Protein AF-A0A973HLD7-F1 (afdb_monomer_lite)

Foldseek 3Di:
DDDFCRLVAAWWAFPQGKIKHWADDDDFKIFIFIAHNVRHFAFQVVAVRDGSGRFIWGTDRVVSWIWTDPHDPPAFKIWIWHWDWDDDVPDDTFIKTDIDMDHDPPDDCVVSCCVRRVPDGIITHDDDD

Sequence (129 aa):
MKFGIDLYIGEWISDDKYRLVITKVDGLSALVSLFGPDGNPIKRPYFENKATLDMPAVYKDYDGIFYVHLWTEGSGFELHLDNHWEELIGEKEKEALGVGISRYAEDEHLDQYSMLFGNLSSFKKQENA

Radius of gyration: 14.44 Å; chains: 1; bounding box: 39×32×42 Å

Structure (mmCIF, N/CA/C/O backbone):
data_AF-A0A973HLD7-F1
#
_entry.id   AF-A0A973HLD7-F1
#
loop_
_atom_site.group_PDB
_atom_site.id
_atom_site.type_symbol
_atom_site.label_atom_id
_atom_site.label_alt_id
_atom_site.label_comp_id
_atom_site.label_asym_id
_atom_site.label_entity_id
_atom_site.label_seq_id
_atom_site.pdbx_PDB_ins_code
_atom_site.Cartn_x
_atom_site.Cartn_y
_atom_site.Cartn_z
_atom_site.occupancy
_atom_site.B_iso_or_equiv
_atom_site.auth_seq_id
_atom_site.auth_comp_id
_atom_site.auth_asym_id
_atom_site.auth_atom_id
_atom_site.pdbx_PDB_model_num
ATOM 1 N N . MET A 1 1 ? -7.694 -9.906 20.629 1.00 62.81 1 MET A N 1
ATOM 2 C CA . MET A 1 1 ? -6.361 -9.279 20.524 1.00 62.81 1 MET A CA 1
ATOM 3 C C . MET A 1 1 ? -5.822 -9.631 19.149 1.00 62.81 1 MET A C 1
ATOM 5 O O . MET A 1 1 ? -5.857 -10.810 18.816 1.00 62.81 1 MET A O 1
ATOM 9 N N . LYS A 1 2 ? -5.473 -8.636 18.328 1.00 81.19 2 LYS A N 1
ATOM 10 C CA . LYS A 1 2 ? -4.892 -8.851 16.992 1.00 81.19 2 LYS A CA 1
ATOM 11 C C . LYS A 1 2 ? -3.383 -9.040 17.130 1.00 81.19 2 LYS A C 1
ATOM 13 O O . LYS A 1 2 ? -2.791 -8.489 18.054 1.00 81.19 2 LYS A O 1
ATOM 18 N N . PHE A 1 3 ? -2.789 -9.831 16.249 1.00 87.12 3 PHE A N 1
ATOM 19 C CA . PHE A 1 3 ? -1.351 -10.078 16.214 1.00 87.12 3 PHE A CA 1
ATOM 20 C C . PHE A 1 3 ? -0.914 -10.412 14.788 1.00 87.12 3 PHE A C 1
ATOM 22 O O . PHE A 1 3 ? -1.725 -10.837 13.963 1.00 87.12 3 PHE A O 1
ATOM 29 N N . GLY A 1 4 ? 0.371 -10.209 14.509 1.00 91.06 4 GLY A N 1
ATOM 30 C CA . GLY A 1 4 ? 0.950 -10.465 13.198 1.00 91.06 4 GLY A CA 1
ATOM 31 C C . GLY A 1 4 ? 0.235 -9.705 12.078 1.00 91.06 4 GLY A C 1
ATOM 32 O O . GLY A 1 4 ? -0.163 -8.552 12.249 1.00 91.06 4 GLY A O 1
ATOM 33 N N . ILE A 1 5 ? -0.005 -10.384 10.955 1.00 94.00 5 ILE A N 1
ATOM 34 C CA . ILE A 1 5 ? -0.702 -9.815 9.794 1.00 94.00 5 ILE A CA 1
ATOM 35 C C . ILE A 1 5 ? -2.088 -9.235 10.126 1.00 94.00 5 ILE A C 1
ATOM 37 O O . ILE A 1 5 ? -2.524 -8.284 9.481 1.00 94.00 5 ILE A O 1
ATOM 41 N N . ASP A 1 6 ? -2.777 -9.742 11.158 1.00 93.50 6 ASP A N 1
ATOM 42 C CA . ASP A 1 6 ? -4.127 -9.284 11.515 1.00 93.50 6 ASP A CA 1
ATOM 43 C C . ASP A 1 6 ? -4.147 -7.830 12.017 1.00 93.50 6 ASP A C 1
ATOM 45 O O . ASP A 1 6 ? -5.200 -7.184 11.988 1.00 93.50 6 ASP A O 1
ATOM 49 N N . LEU A 1 7 ? -2.994 -7.290 12.436 1.00 92.19 7 LEU A N 1
ATOM 50 C CA . LEU A 1 7 ? -2.828 -5.871 12.766 1.00 92.19 7 LEU A CA 1
ATOM 51 C C . LEU A 1 7 ? -3.038 -4.973 11.541 1.00 92.19 7 LEU A C 1
ATOM 53 O O . LEU A 1 7 ? -3.604 -3.891 11.672 1.00 92.19 7 LEU A O 1
ATOM 57 N N . TYR A 1 8 ? -2.685 -5.456 10.350 1.00 94.69 8 TYR A N 1
ATOM 58 C CA . TYR A 1 8 ? -2.697 -4.702 9.097 1.00 94.69 8 TYR A CA 1
ATOM 59 C C . TYR A 1 8 ? -4.041 -4.782 8.364 1.00 94.69 8 TYR A C 1
ATOM 61 O O . TYR A 1 8 ? -4.389 -3.891 7.598 1.00 94.69 8 TYR A O 1
ATOM 69 N N . ILE A 1 9 ? -4.840 -5.822 8.604 1.00 95.56 9 ILE A N 1
ATOM 70 C CA . ILE A 1 9 ? -6.083 -6.048 7.852 1.00 95.56 9 ILE A CA 1
ATOM 71 C C . ILE A 1 9 ? -7.115 -4.944 8.110 1.00 95.56 9 ILE A C 1
ATOM 73 O O . ILE A 1 9 ? -7.399 -4.589 9.263 1.00 95.56 9 ILE A O 1
ATOM 77 N N . GLY A 1 10 ? -7.712 -4.453 7.022 1.00 95.62 10 GLY A N 1
ATOM 78 C CA . GLY A 1 10 ? -8.761 -3.438 7.032 1.00 95.62 10 GLY A CA 1
ATOM 79 C C . GLY A 1 10 ? -8.526 -2.311 6.030 1.00 95.62 10 GLY A C 1
ATOM 80 O O . GLY A 1 10 ? -7.675 -2.403 5.142 1.00 95.62 10 GLY A O 1
ATOM 81 N N . GLU A 1 11 ? -9.309 -1.247 6.190 1.00 96.81 11 GLU A N 1
ATOM 82 C CA . GLU A 1 11 ? -9.153 -0.003 5.441 1.00 96.81 11 GLU A CA 1
ATOM 83 C C . GLU A 1 11 ? -8.397 1.031 6.273 1.00 96.81 11 GLU A C 1
ATOM 85 O O . GLU A 1 11 ? -8.634 1.198 7.473 1.00 96.81 11 GLU A O 1
ATOM 90 N N . TRP A 1 12 ? -7.499 1.747 5.610 1.00 96.69 12 TRP A N 1
ATOM 91 C CA . TRP A 1 12 ? -6.679 2.785 6.203 1.00 96.69 12 TRP A CA 1
ATOM 92 C C . TRP A 1 12 ? -6.705 4.024 5.325 1.00 96.69 12 TRP A C 1
ATOM 94 O O . TRP A 1 12 ? -6.761 3.930 4.099 1.00 96.69 12 TRP A O 1
ATOM 104 N N . ILE A 1 13 ? -6.657 5.192 5.949 1.00 96.00 13 ILE A N 1
ATOM 105 C CA . ILE A 1 13 ? -6.684 6.473 5.254 1.00 96.00 13 ILE A CA 1
ATOM 106 C C . ILE A 1 13 ? -5.563 7.365 5.770 1.00 96.00 13 ILE A C 1
ATOM 108 O O . ILE A 1 13 ? -5.358 7.470 6.979 1.00 96.00 13 ILE A O 1
ATOM 112 N N . SER A 1 14 ? -4.827 7.989 4.859 1.00 94.06 14 SER A N 1
ATOM 113 C CA . SER A 1 14 ? -3.830 8.992 5.217 1.00 94.06 14 SER A CA 1
ATOM 114 C C . SER A 1 14 ? -4.469 10.375 5.349 1.00 94.06 14 SER A C 1
ATOM 116 O O . SER A 1 14 ? -5.589 10.618 4.876 1.00 94.06 14 SER A O 1
ATOM 118 N N . ASP A 1 15 ? -3.758 11.313 5.971 1.00 91.06 15 ASP A N 1
ATOM 119 C CA . ASP A 1 15 ? -4.246 12.690 6.108 1.00 91.06 15 ASP A CA 1
ATOM 120 C C . ASP A 1 15 ? -4.434 13.362 4.731 1.00 91.06 15 ASP A C 1
ATOM 122 O O . ASP A 1 15 ? -5.410 14.093 4.522 1.00 91.06 15 ASP A O 1
ATOM 126 N N . ASP A 1 16 ? -3.603 12.982 3.753 1.00 92.75 16 ASP A N 1
ATOM 127 C CA . ASP A 1 16 ? -3.672 13.407 2.347 1.00 92.75 16 ASP A CA 1
ATOM 128 C C . ASP A 1 16 ? -4.743 12.669 1.523 1.00 92.75 16 ASP A C 1
ATOM 130 O O . ASP A 1 16 ? -4.799 12.807 0.302 1.00 92.75 16 ASP A O 1
ATOM 134 N N . LYS A 1 17 ? -5.620 11.895 2.177 1.00 94.69 17 LYS A N 1
ATOM 135 C CA . LYS A 1 17 ? -6.750 11.162 1.574 1.00 94.69 17 LYS A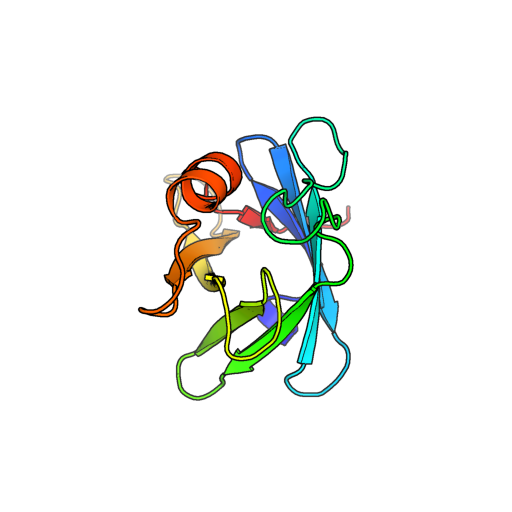 CA 1
ATOM 136 C C . LYS A 1 17 ? -6.368 10.004 0.658 1.00 94.69 17 LYS A C 1
ATOM 138 O O . LYS A 1 17 ? -7.239 9.482 -0.037 1.00 94.69 17 LYS A O 1
ATOM 143 N N . TYR A 1 18 ? -5.125 9.534 0.708 1.00 96.56 18 TYR A N 1
ATOM 144 C CA . TYR A 1 18 ? -4.817 8.228 0.137 1.00 96.56 18 TYR A CA 1
ATOM 145 C C . TYR A 1 18 ? -5.527 7.155 0.950 1.00 96.56 18 TYR A C 1
ATOM 147 O O . TYR A 1 18 ? -5.597 7.237 2.178 1.00 96.56 18 TYR A O 1
ATOM 155 N N . ARG A 1 19 ? -6.043 6.135 0.269 1.00 97.19 19 ARG A N 1
ATOM 156 C CA . ARG A 1 19 ? -6.728 5.018 0.918 1.00 97.19 19 ARG A CA 1
ATOM 157 C C . ARG A 1 19 ? -6.022 3.714 0.609 1.00 97.19 19 ARG A C 1
ATOM 159 O O . ARG A 1 19 ? -5.761 3.413 -0.551 1.00 97.19 19 ARG A O 1
ATOM 166 N N . LEU A 1 20 ? -5.772 2.932 1.646 1.00 97.38 20 LEU A N 1
ATOM 167 C CA . LEU A 1 20 ? -5.172 1.614 1.571 1.00 97.38 20 LEU A CA 1
ATOM 168 C C . LEU A 1 20 ? -6.194 0.571 2.030 1.00 97.38 20 LEU A C 1
ATOM 170 O O . LEU A 1 20 ? -6.814 0.729 3.078 1.00 97.38 20 LEU A O 1
ATOM 174 N N . VAL A 1 21 ? -6.365 -0.499 1.263 1.00 98.00 21 VAL A N 1
ATOM 175 C CA . VAL A 1 21 ? -7.233 -1.629 1.612 1.00 98.00 21 VAL A CA 1
ATOM 176 C C . VAL A 1 21 ? -6.379 -2.883 1.644 1.00 98.00 21 VAL A C 1
ATOM 178 O O . VAL A 1 21 ? -5.807 -3.252 0.619 1.00 98.00 21 VAL A O 1
ATOM 181 N N . ILE A 1 22 ? -6.292 -3.530 2.807 1.00 97.88 22 ILE A N 1
ATOM 182 C CA . ILE A 1 22 ? -5.500 -4.745 3.015 1.00 97.88 22 ILE A CA 1
ATOM 183 C C . ILE A 1 22 ? -6.438 -5.913 3.317 1.00 97.88 22 ILE A C 1
ATOM 185 O O . ILE A 1 22 ? -7.119 -5.924 4.346 1.00 97.88 22 ILE A O 1
ATOM 189 N N . THR A 1 23 ? -6.441 -6.914 2.436 1.00 97.81 23 THR A N 1
ATOM 190 C CA . THR A 1 23 ? -7.264 -8.126 2.557 1.00 97.81 23 THR A CA 1
ATOM 191 C C . THR A 1 23 ? -6.380 -9.345 2.761 1.00 97.81 23 THR A C 1
ATOM 193 O O . THR A 1 23 ? -5.505 -9.623 1.945 1.00 97.81 23 THR A O 1
ATOM 196 N N . LYS A 1 24 ? -6.616 -10.098 3.837 1.00 96.81 24 LYS A N 1
ATOM 197 C CA . LYS A 1 24 ? -5.871 -11.328 4.125 1.00 96.81 24 LYS A CA 1
ATOM 198 C C . LYS A 1 24 ? -6.210 -12.409 3.100 1.00 96.81 24 LYS A C 1
ATOM 200 O O . LYS A 1 24 ? -7.386 -12.645 2.834 1.00 96.81 24 LYS A O 1
ATOM 205 N N . VAL A 1 25 ? -5.188 -13.080 2.577 1.00 96.75 25 VAL A N 1
ATOM 206 C CA . VAL A 1 25 ? -5.339 -14.267 1.722 1.00 96.75 25 VAL A CA 1
ATOM 207 C C . VAL A 1 25 ? -5.133 -15.526 2.554 1.00 96.75 25 VAL A C 1
ATOM 209 O O . VAL A 1 25 ? -5.999 -16.397 2.579 1.00 96.75 25 VAL A O 1
ATOM 212 N N . ASP A 1 26 ? -4.014 -15.602 3.274 1.00 93.00 26 ASP A N 1
ATOM 213 C CA . ASP A 1 26 ? -3.667 -16.734 4.132 1.00 93.00 26 ASP A CA 1
ATOM 214 C C . ASP A 1 26 ? -2.853 -16.285 5.358 1.00 93.00 26 ASP A C 1
ATOM 216 O O . ASP A 1 26 ? -2.914 -15.124 5.761 1.00 93.00 26 ASP A O 1
ATOM 220 N N . GLY A 1 27 ? -2.158 -17.220 6.015 1.00 89.56 27 GLY A N 1
ATOM 221 C CA . GLY A 1 27 ? -1.441 -16.980 7.267 1.00 89.56 27 GLY A CA 1
ATOM 222 C C . GLY A 1 27 ? -0.506 -15.770 7.235 1.00 89.56 27 GLY A C 1
ATOM 223 O O . GLY A 1 27 ? -0.527 -15.000 8.190 1.00 89.56 27 GLY A O 1
ATOM 224 N N . LEU A 1 28 ? 0.251 -15.589 6.148 1.00 94.19 28 LEU A N 1
ATOM 225 C CA . LEU A 1 28 ? 1.238 -14.510 6.002 1.00 94.19 28 LEU A CA 1
ATOM 226 C C . LEU A 1 28 ? 1.023 -13.659 4.748 1.00 94.19 28 LEU A C 1
ATOM 228 O O . LEU A 1 28 ? 1.682 -12.633 4.600 1.00 94.19 28 LEU A O 1
ATOM 232 N N . SER A 1 29 ? 0.108 -14.050 3.865 1.00 96.25 29 SER A N 1
ATOM 233 C CA . SER A 1 29 ? -0.112 -13.372 2.590 1.00 96.25 29 SER A CA 1
ATOM 234 C C . SER A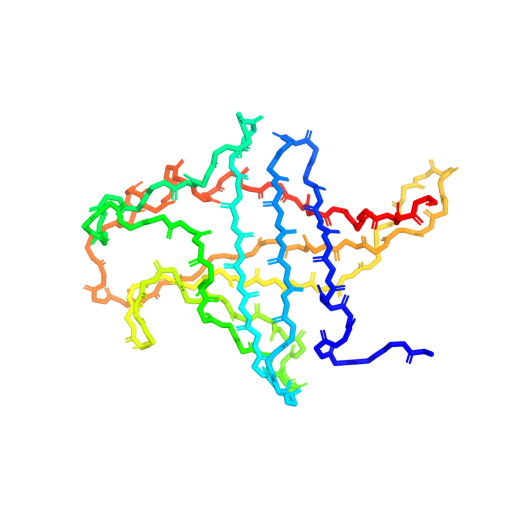 1 29 ? -1.377 -12.522 2.609 1.00 96.25 29 SER A C 1
ATOM 236 O O . SER A 1 29 ? -2.397 -12.870 3.216 1.00 96.25 29 SER A O 1
ATOM 238 N N . ALA A 1 30 ? -1.337 -11.418 1.876 1.00 97.31 30 ALA A N 1
ATOM 239 C CA . ALA A 1 30 ? -2.454 -10.508 1.691 1.00 97.31 30 ALA A CA 1
ATOM 240 C C . ALA A 1 30 ? -2.430 -9.868 0.298 1.00 97.31 30 ALA A C 1
ATOM 242 O O . ALA A 1 30 ? -1.451 -9.954 -0.442 1.00 97.31 30 ALA A O 1
ATOM 243 N N . LEU A 1 31 ? -3.536 -9.217 -0.041 1.00 97.81 31 LEU A N 1
ATOM 244 C CA . LEU A 1 31 ? -3.676 -8.359 -1.208 1.00 97.81 31 LEU A CA 1
ATOM 245 C C . LEU A 1 31 ? -3.888 -6.923 -0.751 1.00 97.81 31 LEU A C 1
ATOM 247 O O . LEU A 1 31 ? -4.652 -6.663 0.184 1.00 97.81 31 LEU A O 1
ATOM 251 N N . VAL A 1 32 ? -3.220 -5.998 -1.434 1.00 97.81 32 VAL A N 1
ATOM 252 C CA . VAL A 1 32 ? -3.258 -4.574 -1.118 1.00 97.81 32 VAL A CA 1
ATOM 253 C C . VAL A 1 32 ? -3.721 -3.768 -2.313 1.00 97.81 32 VAL A C 1
ATOM 255 O O . VAL A 1 32 ? -3.132 -3.821 -3.391 1.00 97.81 32 VAL A O 1
ATOM 258 N N . SER A 1 33 ? -4.739 -2.951 -2.086 1.00 98.19 33 SER A N 1
ATOM 259 C CA . SER A 1 33 ? -5.164 -1.927 -3.031 1.00 98.19 33 SER A CA 1
ATOM 260 C C . SER A 1 33 ? -4.870 -0.540 -2.464 1.00 98.19 33 SER A C 1
ATOM 262 O O . SER A 1 33 ? -5.203 -0.255 -1.316 1.00 98.19 33 SER A O 1
ATOM 264 N N . LEU A 1 34 ? -4.256 0.326 -3.270 1.00 97.38 34 LEU A N 1
ATOM 265 C CA . LEU A 1 34 ? -3.950 1.717 -2.934 1.00 97.38 34 LEU A CA 1
ATOM 266 C C . LEU A 1 34 ? -4.700 2.648 -3.888 1.00 97.38 34 LEU A C 1
ATOM 268 O O . LEU A 1 34 ? -4.644 2.484 -5.108 1.00 97.38 34 LEU A O 1
ATOM 272 N N . PHE A 1 35 ? -5.373 3.642 -3.327 1.00 97.38 35 PHE A N 1
ATOM 273 C CA . PHE A 1 35 ? -6.141 4.647 -4.047 1.00 97.38 35 PHE A CA 1
ATOM 274 C C . PHE A 1 35 ? -5.573 6.030 -3.751 1.00 97.38 35 PHE A C 1
ATOM 276 O O . PHE A 1 35 ? -5.194 6.323 -2.613 1.00 97.38 35 PHE A O 1
ATOM 283 N N . GLY A 1 36 ? -5.522 6.867 -4.783 1.00 96.25 36 GLY A N 1
ATOM 284 C CA . GLY A 1 36 ? -5.161 8.268 -4.657 1.00 96.25 36 GLY A CA 1
ATOM 285 C C . GLY A 1 36 ? -6.263 9.099 -3.987 1.00 96.25 36 GLY A C 1
ATOM 286 O O . GLY A 1 36 ? -7.364 8.598 -3.738 1.00 96.25 36 GLY A O 1
ATOM 287 N N . PRO A 1 37 ? -5.997 10.393 -3.737 1.00 94.94 37 PRO A N 1
ATOM 288 C CA . PRO A 1 37 ? -6.947 11.313 -3.103 1.00 94.94 37 PRO A CA 1
ATOM 289 C C . PRO A 1 37 ? -8.241 11.522 -3.901 1.00 94.94 37 PRO A C 1
ATOM 291 O O . PRO A 1 37 ? -9.265 11.912 -3.347 1.00 94.94 37 PRO A O 1
ATOM 294 N N . ASP A 1 38 ? -8.199 11.267 -5.209 1.00 95.56 38 ASP A N 1
ATOM 295 C CA . ASP A 1 38 ? -9.346 11.316 -6.117 1.00 95.56 38 ASP A CA 1
ATOM 296 C C . ASP A 1 38 ? -10.222 10.048 -6.057 1.00 95.56 38 ASP A C 1
ATOM 298 O O . ASP A 1 38 ? -11.235 9.957 -6.750 1.00 95.56 38 ASP A O 1
ATOM 302 N N . GLY A 1 39 ? -9.837 9.068 -5.234 1.00 95.62 39 GLY A N 1
ATOM 303 C CA . GLY A 1 39 ? -10.513 7.786 -5.082 1.00 95.62 39 GLY A CA 1
ATOM 304 C C . GLY A 1 39 ? -10.175 6.762 -6.166 1.00 95.62 39 GLY A C 1
ATOM 305 O O . GLY A 1 39 ? -10.656 5.630 -6.086 1.00 95.62 39 GLY A O 1
ATOM 306 N N . ASN A 1 40 ? -9.342 7.105 -7.154 1.00 97.69 40 ASN A N 1
ATOM 307 C CA . ASN A 1 40 ? -8.947 6.180 -8.209 1.00 97.69 40 ASN A CA 1
ATOM 308 C C . ASN A 1 40 ? -7.684 5.399 -7.820 1.00 97.69 40 ASN A C 1
ATOM 310 O O . ASN A 1 40 ? -6.803 5.925 -7.138 1.00 97.69 40 ASN A O 1
ATOM 314 N N . PRO A 1 41 ? -7.534 4.144 -8.279 1.00 97.44 41 PRO A N 1
ATOM 315 C CA . PRO A 1 41 ? -6.276 3.427 -8.137 1.00 97.44 41 PRO A CA 1
ATOM 316 C C . PRO A 1 41 ? -5.143 4.152 -8.862 1.00 97.44 41 PRO A C 1
ATOM 318 O O . PRO A 1 41 ? -5.277 4.517 -10.036 1.00 97.44 41 PRO A O 1
ATOM 321 N N . ILE A 1 42 ? -4.004 4.285 -8.190 1.00 95.19 42 ILE A N 1
ATOM 322 C CA . ILE A 1 42 ? -2.803 4.879 -8.773 1.00 95.19 42 ILE A CA 1
ATOM 323 C C . ILE A 1 42 ? -2.318 3.975 -9.912 1.00 95.19 42 ILE A C 1
ATOM 325 O O . ILE A 1 42 ? -2.299 2.746 -9.811 1.00 95.19 42 ILE A O 1
ATOM 329 N N . LYS A 1 43 ? -1.946 4.577 -11.040 1.00 95.62 43 LYS A N 1
ATOM 330 C CA . LYS A 1 43 ? -1.356 3.859 -12.175 1.00 95.62 43 LYS A CA 1
ATOM 331 C C . LYS A 1 43 ? 0.157 3.845 -12.023 1.00 95.62 43 LYS A C 1
ATOM 333 O O . LYS A 1 43 ? 0.735 4.850 -11.630 1.00 95.62 43 LYS A O 1
ATOM 338 N N . ARG A 1 44 ? 0.782 2.713 -12.348 1.00 93.88 44 ARG A N 1
ATOM 339 C CA . ARG A 1 44 ? 2.233 2.495 -12.269 1.00 93.88 44 ARG A CA 1
ATOM 340 C C . ARG A 1 44 ? 2.847 2.510 -13.676 1.00 93.88 44 ARG A C 1
ATOM 342 O O . ARG A 1 44 ? 2.805 1.471 -14.336 1.00 93.88 44 ARG A O 1
ATOM 349 N N . PRO A 1 45 ? 3.376 3.640 -14.189 1.00 92.75 45 PRO A N 1
ATOM 350 C CA . PRO A 1 45 ? 3.858 3.729 -15.571 1.00 92.75 45 PRO A CA 1
ATOM 351 C C . PRO A 1 45 ? 4.990 2.749 -15.885 1.00 92.75 45 PRO A C 1
ATOM 353 O O . PRO A 1 45 ? 4.980 2.136 -16.949 1.00 92.75 45 PRO A O 1
ATOM 356 N N . TYR A 1 46 ? 5.891 2.531 -14.924 1.00 89.69 46 TYR A N 1
ATOM 357 C CA . TYR A 1 46 ? 6.972 1.542 -14.994 1.00 89.69 46 TYR A CA 1
ATOM 358 C C . TYR A 1 46 ? 6.473 0.092 -15.095 1.00 89.69 46 TYR A C 1
ATOM 360 O O . TYR A 1 46 ? 7.232 -0.791 -15.476 1.00 89.69 46 TYR A O 1
ATOM 368 N N . PHE A 1 47 ? 5.202 -0.174 -14.776 1.00 92.00 47 PHE A N 1
ATOM 369 C CA . PHE A 1 47 ? 4.601 -1.502 -14.858 1.00 92.00 47 PHE A CA 1
ATOM 370 C C . PHE A 1 47 ? 3.384 -1.497 -15.784 1.00 92.00 47 PHE A C 1
ATOM 372 O O . PHE A 1 47 ? 2.279 -1.873 -15.392 1.00 92.00 47 PHE A O 1
ATOM 379 N N . GLU A 1 48 ? 3.581 -1.017 -17.014 1.00 93.06 48 GLU A N 1
ATOM 380 C CA . GLU A 1 48 ? 2.563 -1.017 -18.076 1.00 93.06 48 GLU A CA 1
ATOM 381 C C . GLU A 1 48 ? 1.263 -0.299 -17.666 1.00 93.06 48 GLU A C 1
ATOM 383 O O . GLU A 1 48 ? 0.162 -0.671 -18.069 1.00 93.06 48 GLU A O 1
ATOM 388 N N . ASN A 1 49 ? 1.375 0.735 -16.823 1.00 94.50 49 ASN A N 1
ATOM 389 C CA . ASN A 1 49 ? 0.237 1.443 -16.231 1.00 94.50 49 ASN A CA 1
ATOM 390 C C . ASN A 1 49 ? -0.743 0.525 -15.478 1.00 94.50 49 ASN A C 1
ATOM 392 O O . ASN A 1 49 ? -1.935 0.836 -15.364 1.00 94.50 49 ASN A O 1
ATOM 396 N N . LYS A 1 50 ? -0.275 -0.595 -14.915 1.00 95.75 50 LYS A N 1
ATOM 397 C CA . LYS A 1 50 ? -1.103 -1.418 -14.028 1.00 95.75 50 LYS A CA 1
ATOM 398 C C . LYS A 1 50 ? -1.537 -0.605 -12.814 1.00 95.75 50 LYS A C 1
ATOM 400 O O . LYS A 1 50 ? -0.754 0.132 -12.213 1.00 95.75 50 LYS A O 1
ATOM 405 N N . ALA A 1 51 ? -2.808 -0.752 -12.455 1.00 97.25 51 ALA A N 1
ATOM 406 C CA . ALA A 1 51 ? -3.362 -0.133 -11.260 1.00 97.25 51 ALA A CA 1
ATOM 407 C C . ALA A 1 51 ? -2.746 -0.743 -9.996 1.00 97.25 51 ALA A C 1
ATOM 409 O O . ALA A 1 51 ? -2.384 -1.920 -9.990 1.00 97.25 51 ALA A O 1
ATOM 410 N N . THR A 1 52 ? -2.671 0.035 -8.924 1.00 96.81 52 THR A N 1
ATOM 411 C CA . THR A 1 52 ? -2.359 -0.423 -7.566 1.00 96.81 52 THR A CA 1
ATOM 412 C C . THR A 1 52 ? -3.560 -1.135 -6.936 1.00 96.81 52 THR A C 1
ATOM 414 O O . THR A 1 52 ? -4.055 -0.733 -5.889 1.00 96.81 52 THR A O 1
ATOM 417 N N . LEU A 1 53 ? -4.064 -2.163 -7.616 1.00 97.75 53 LEU A N 1
ATOM 418 C CA . LEU A 1 53 ? -5.133 -3.041 -7.149 1.00 97.75 53 LEU A CA 1
ATOM 419 C C . LEU A 1 53 ? -4.566 -4.433 -6.902 1.00 97.75 53 LEU A C 1
ATOM 421 O O . LEU A 1 53 ? -3.747 -4.896 -7.699 1.00 97.75 53 LEU A O 1
ATOM 425 N N . ASP A 1 54 ? -5.026 -5.064 -5.825 1.00 96.62 54 ASP A N 1
ATOM 426 C CA . ASP A 1 54 ? -4.723 -6.448 -5.448 1.00 96.62 54 ASP A CA 1
ATOM 427 C C . ASP A 1 54 ? -3.236 -6.801 -5.594 1.00 96.62 54 ASP A C 1
ATOM 429 O O . ASP A 1 54 ? -2.848 -7.828 -6.152 1.00 96.62 54 ASP A O 1
ATOM 433 N N . MET A 1 55 ? -2.381 -5.898 -5.121 1.00 96.31 55 MET A N 1
ATOM 434 C CA . MET A 1 55 ? -0.940 -6.084 -5.128 1.00 96.31 55 MET A CA 1
ATOM 435 C C . MET A 1 55 ? -0.572 -7.143 -4.086 1.00 96.31 55 MET A C 1
ATOM 437 O O . MET A 1 55 ? -1.006 -7.015 -2.936 1.00 96.31 55 MET A O 1
ATOM 441 N N . PRO A 1 56 ? 0.212 -8.171 -4.451 1.00 95.94 56 PRO A N 1
ATOM 442 C CA . PRO A 1 56 ? 0.650 -9.182 -3.503 1.00 95.94 56 PRO A CA 1
ATOM 443 C C . PRO A 1 56 ? 1.448 -8.558 -2.360 1.00 95.94 56 PRO A C 1
ATOM 445 O O . PRO A 1 56 ? 2.290 -7.682 -2.581 1.00 95.94 56 PRO A O 1
ATOM 448 N N . ALA A 1 57 ? 1.181 -9.022 -1.147 1.00 95.81 57 ALA A N 1
ATOM 449 C CA . ALA A 1 57 ? 1.863 -8.577 0.051 1.00 95.81 57 ALA A CA 1
ATOM 450 C C . ALA A 1 57 ? 2.128 -9.739 1.007 1.00 95.81 57 ALA A C 1
ATOM 452 O O . ALA A 1 57 ? 1.339 -10.683 1.086 1.00 95.81 57 ALA A O 1
ATOM 453 N N . VAL A 1 58 ? 3.227 -9.641 1.751 1.00 95.44 58 VAL A N 1
ATOM 454 C CA . VAL A 1 58 ? 3.672 -10.642 2.720 1.00 95.44 58 VAL A CA 1
ATOM 455 C C . VAL A 1 58 ? 4.027 -9.973 4.039 1.00 95.44 58 VAL A C 1
ATOM 457 O O . VAL A 1 58 ? 4.800 -9.016 4.093 1.00 95.44 58 VAL A O 1
ATOM 460 N N . TYR A 1 59 ? 3.496 -10.527 5.122 1.00 95.44 59 TYR A N 1
ATOM 461 C CA . TYR A 1 59 ? 3.933 -10.226 6.474 1.00 95.44 59 TYR A CA 1
ATOM 462 C C . TYR A 1 59 ? 5.148 -11.080 6.841 1.00 95.44 59 TYR A C 1
ATOM 464 O O . TYR A 1 59 ? 5.113 -12.305 6.710 1.00 95.44 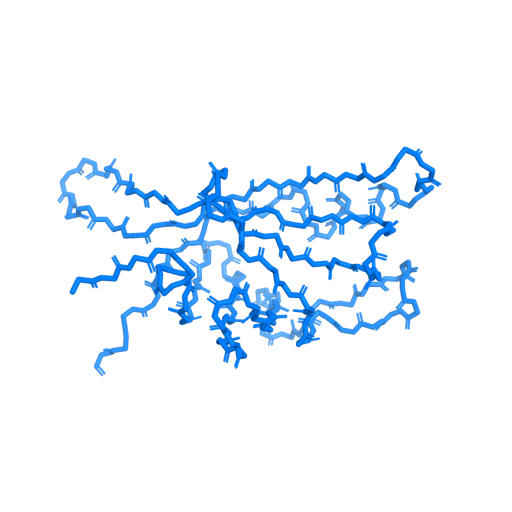59 TYR A O 1
ATOM 472 N N . LYS A 1 60 ? 6.221 -10.448 7.321 1.00 91.69 60 LYS A N 1
ATOM 473 C CA . LYS A 1 60 ? 7.393 -11.156 7.846 1.00 91.69 60 LYS A CA 1
ATOM 474 C C . LYS A 1 60 ? 7.408 -11.068 9.367 1.00 91.69 60 LYS A C 1
ATOM 476 O O . LYS A 1 60 ? 7.869 -10.076 9.924 1.00 91.69 60 LYS A O 1
ATOM 481 N N . ASP A 1 61 ? 6.957 -12.139 10.023 1.00 84.00 61 ASP A N 1
ATOM 482 C CA . ASP A 1 61 ? 6.858 -12.246 11.490 1.00 84.00 61 ASP A CA 1
ATOM 483 C C . ASP A 1 61 ? 8.150 -11.854 12.223 1.00 84.00 61 ASP A C 1
ATOM 485 O O . ASP A 1 61 ? 8.094 -11.229 13.277 1.00 84.00 61 ASP A O 1
ATOM 489 N N . TYR A 1 62 ? 9.312 -12.228 11.675 1.00 84.19 62 TYR A N 1
ATOM 490 C CA . TYR A 1 62 ? 10.610 -11.988 12.313 1.00 84.19 62 TYR A CA 1
ATOM 491 C C . TYR A 1 62 ? 10.945 -10.494 12.431 1.00 84.19 62 TYR A C 1
ATOM 493 O O . TYR A 1 62 ? 11.456 -10.064 13.462 1.00 84.19 62 TYR A O 1
ATOM 501 N N . ASP A 1 63 ? 10.621 -9.716 11.396 1.00 80.19 63 ASP A N 1
ATOM 502 C CA . ASP A 1 63 ? 10.909 -8.280 11.338 1.00 80.19 63 ASP A CA 1
ATOM 503 C C . ASP A 1 63 ? 9.717 -7.434 11.808 1.00 80.19 63 ASP A C 1
ATOM 505 O O . ASP A 1 63 ? 9.863 -6.246 12.074 1.00 80.19 63 ASP A O 1
ATOM 509 N N . GLY A 1 64 ? 8.523 -8.029 11.885 1.00 83.31 64 GLY A N 1
ATOM 510 C CA . GLY A 1 64 ? 7.281 -7.321 12.180 1.00 83.31 64 GLY A CA 1
ATOM 511 C C . GLY A 1 64 ? 6.784 -6.431 11.036 1.00 83.31 64 GLY A C 1
ATOM 512 O O . GLY A 1 64 ? 5.814 -5.702 11.231 1.00 83.31 64 GLY A O 1
ATOM 513 N N . ILE A 1 65 ? 7.401 -6.516 9.852 1.00 87.06 65 ILE A N 1
ATOM 514 C CA . ILE A 1 65 ? 7.147 -5.635 8.705 1.00 87.06 65 ILE A CA 1
ATOM 515 C C . ILE A 1 65 ? 6.230 -6.317 7.688 1.00 87.06 65 ILE A C 1
ATOM 517 O O . ILE A 1 65 ? 6.351 -7.510 7.391 1.00 87.06 65 ILE A O 1
ATOM 521 N N . PHE A 1 66 ? 5.322 -5.528 7.121 1.00 94.25 66 PHE A N 1
ATOM 522 C CA . PHE A 1 66 ? 4.421 -5.941 6.058 1.00 94.25 66 PHE A CA 1
ATOM 523 C C . PHE A 1 66 ? 4.865 -5.348 4.713 1.00 94.25 66 PHE A C 1
ATOM 525 O O . PHE A 1 66 ? 4.868 -4.133 4.528 1.00 94.25 66 PHE A O 1
ATOM 532 N N . TYR A 1 67 ? 5.256 -6.207 3.774 1.00 94.81 67 TYR A N 1
ATOM 533 C CA . TYR A 1 67 ? 5.826 -5.826 2.480 1.00 94.81 67 TYR A CA 1
ATOM 534 C C . TYR A 1 67 ? 4.777 -5.934 1.384 1.00 94.81 67 TYR A C 1
ATOM 536 O O . TYR A 1 67 ? 4.113 -6.959 1.275 1.00 94.81 67 TYR A O 1
ATOM 544 N N . VAL A 1 68 ? 4.662 -4.911 0.544 1.00 95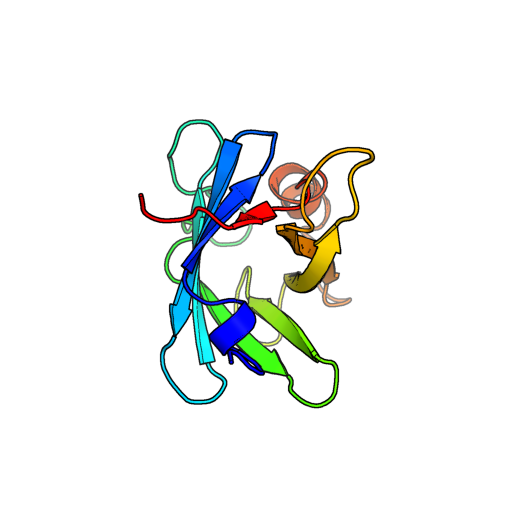.12 68 VAL A N 1
ATOM 545 C CA . VAL A 1 68 ? 3.752 -4.870 -0.602 1.00 95.12 68 VAL A CA 1
ATOM 546 C C . VAL A 1 68 ? 4.567 -4.743 -1.881 1.00 95.12 68 VAL A C 1
ATOM 548 O O . VAL A 1 68 ? 5.334 -3.792 -2.046 1.00 95.12 68 VAL A O 1
ATOM 551 N N . HIS A 1 69 ? 4.375 -5.674 -2.811 1.00 93.62 69 HIS A N 1
ATOM 552 C CA . HIS A 1 69 ? 5.091 -5.677 -4.080 1.00 93.62 69 HIS A CA 1
ATOM 553 C C . HIS A 1 69 ? 4.473 -4.663 -5.050 1.00 93.62 69 HIS A C 1
ATOM 555 O O . HIS A 1 69 ? 3.362 -4.843 -5.557 1.00 93.62 69 HIS A O 1
ATOM 561 N N . LEU A 1 70 ? 5.212 -3.589 -5.347 1.00 91.31 70 LEU A N 1
ATOM 562 C CA . LEU A 1 70 ? 4.771 -2.548 -6.280 1.00 91.31 70 LEU A CA 1
ATOM 563 C C . LEU A 1 70 ? 5.051 -2.902 -7.744 1.00 91.31 70 LEU A C 1
ATOM 565 O O . LEU A 1 70 ? 4.595 -2.185 -8.632 1.00 91.31 70 LEU A O 1
ATOM 569 N N . TRP A 1 71 ? 5.716 -4.022 -8.019 1.00 89.62 71 TRP A N 1
ATOM 570 C CA . TRP A 1 71 ? 5.896 -4.555 -9.366 1.00 89.62 71 TRP A CA 1
ATOM 571 C C . TRP A 1 71 ? 5.646 -6.069 -9.396 1.00 89.62 71 TRP A C 1
ATOM 573 O O . TRP A 1 71 ? 4.495 -6.494 -9.289 1.00 89.62 71 TRP A O 1
ATOM 583 N N . THR A 1 72 ? 6.693 -6.875 -9.565 1.00 84.50 72 THR A N 1
ATOM 584 C CA . THR A 1 72 ? 6.668 -8.331 -9.406 1.00 84.50 72 THR A CA 1
ATOM 585 C C . THR A 1 72 ? 7.544 -8.720 -8.224 1.00 84.50 72 THR A C 1
ATOM 587 O O . THR A 1 72 ? 8.442 -7.976 -7.845 1.00 84.50 72 THR A O 1
ATOM 590 N N . GLU A 1 73 ? 7.277 -9.872 -7.619 1.00 79.75 73 GLU A N 1
ATOM 591 C CA . GLU A 1 73 ? 8.108 -10.383 -6.529 1.00 79.75 73 GLU A CA 1
ATOM 592 C C . GLU A 1 73 ? 9.581 -10.479 -6.964 1.00 79.75 73 GLU A C 1
ATOM 594 O O . GLU A 1 73 ? 9.881 -10.948 -8.065 1.00 79.75 73 GLU A O 1
ATOM 599 N N . GLY A 1 74 ? 10.498 -10.011 -6.113 1.00 77.56 74 GLY A N 1
ATOM 600 C CA . GLY A 1 74 ? 11.933 -10.031 -6.404 1.00 77.56 74 GLY A CA 1
ATOM 601 C C . GLY A 1 74 ? 12.410 -8.970 -7.399 1.00 77.56 74 GLY A C 1
ATOM 602 O O . GLY A 1 74 ? 13.560 -9.033 -7.831 1.00 77.56 74 GLY A O 1
ATOM 603 N N . SER A 1 75 ? 11.564 -8.013 -7.786 1.00 76.94 75 SER A N 1
ATOM 604 C CA . SER A 1 75 ? 11.963 -6.899 -8.641 1.00 76.94 75 SER A CA 1
ATOM 605 C C . SER A 1 75 ? 11.258 -5.598 -8.268 1.00 76.94 75 SER A C 1
ATOM 607 O O . SER A 1 75 ? 10.234 -5.566 -7.586 1.00 76.94 75 SER A O 1
ATOM 609 N N . GLY A 1 76 ? 11.815 -4.489 -8.744 1.00 82.31 76 GLY A N 1
ATOM 610 C CA . GLY A 1 76 ? 11.191 -3.189 -8.582 1.00 82.31 76 GLY A CA 1
ATOM 611 C C . GLY A 1 76 ? 11.318 -2.600 -7.188 1.00 82.31 76 GLY A C 1
ATOM 612 O O . GLY A 1 76 ? 12.409 -2.505 -6.623 1.00 82.31 76 GLY A O 1
ATOM 613 N N . P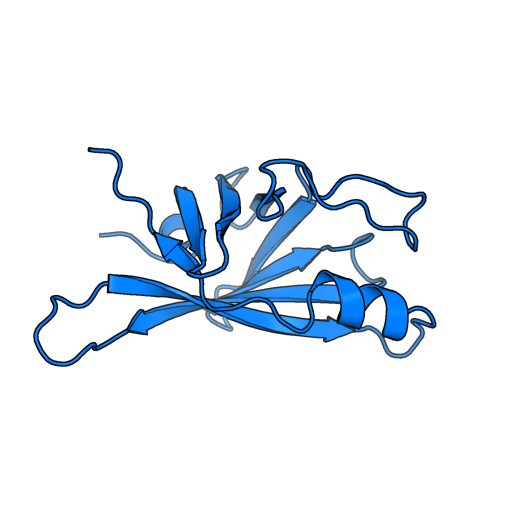HE A 1 77 ? 10.183 -2.147 -6.667 1.00 85.00 77 PHE A N 1
ATOM 614 C CA . PHE A 1 77 ? 10.089 -1.499 -5.370 1.00 85.00 77 PHE A CA 1
ATOM 615 C C . PHE A 1 77 ? 9.130 -2.243 -4.461 1.00 85.00 77 PHE A C 1
ATOM 617 O O . PHE A 1 77 ? 8.139 -2.840 -4.899 1.00 85.00 77 PHE A O 1
ATOM 624 N N . GLU A 1 78 ? 9.402 -2.111 -3.173 1.00 91.31 78 GLU A N 1
ATOM 625 C CA . GLU A 1 78 ? 8.558 -2.626 -2.113 1.00 91.31 78 GLU A CA 1
ATOM 626 C C . GLU A 1 78 ? 8.082 -1.461 -1.252 1.00 91.31 78 GLU A C 1
ATOM 628 O O . GLU A 1 78 ? 8.865 -0.603 -0.838 1.00 91.31 78 GLU A O 1
ATOM 633 N N . LEU A 1 79 ? 6.779 -1.435 -0.988 1.00 93.25 79 LEU A N 1
ATOM 634 C CA . LEU A 1 79 ? 6.185 -0.571 0.022 1.00 93.25 79 LEU A CA 1
ATOM 635 C C . LEU A 1 79 ? 6.174 -1.344 1.340 1.00 93.25 79 LEU A C 1
ATOM 637 O O . LEU A 1 79 ? 5.644 -2.449 1.414 1.00 93.25 79 LEU A O 1
ATOM 641 N N . HIS A 1 80 ? 6.783 -0.772 2.366 1.00 93.94 80 HIS A N 1
ATOM 642 C CA . HIS A 1 80 ? 6.878 -1.356 3.693 1.00 93.94 80 HIS A CA 1
ATOM 643 C C . HIS A 1 80 ? 5.873 -0.647 4.590 1.00 93.94 80 HIS A C 1
ATOM 645 O O . HIS A 1 80 ? 5.862 0.584 4.656 1.00 93.94 80 HIS A O 1
ATOM 651 N N . LEU A 1 81 ? 5.046 -1.425 5.278 1.00 94.94 81 LEU A N 1
ATOM 652 C CA . LEU A 1 81 ? 4.092 -0.931 6.255 1.00 94.94 81 LEU A CA 1
ATOM 653 C C . LEU A 1 81 ? 4.511 -1.417 7.636 1.00 94.94 81 LEU A C 1
ATOM 655 O O . LEU A 1 81 ? 4.706 -2.616 7.848 1.00 94.94 81 LEU A O 1
ATOM 659 N N . ASP A 1 82 ? 4.637 -0.468 8.553 1.00 92.50 82 ASP A N 1
ATOM 660 C CA . ASP A 1 82 ? 4.984 -0.704 9.950 1.00 92.50 82 ASP A CA 1
ATOM 661 C C . ASP A 1 82 ? 3.810 -0.299 10.838 1.00 92.50 82 ASP A C 1
ATOM 663 O O . ASP A 1 82 ? 3.375 0.854 10.801 1.00 92.50 82 ASP A O 1
ATOM 667 N N . ASN A 1 83 ? 3.268 -1.244 11.604 1.00 90.62 83 ASN A N 1
ATOM 668 C CA . ASN A 1 83 ? 2.193 -0.944 12.538 1.00 90.62 83 ASN A CA 1
ATOM 669 C C . ASN A 1 83 ? 2.742 -0.427 13.868 1.00 90.62 83 ASN A C 1
ATOM 671 O O . ASN A 1 83 ? 3.456 -1.133 14.577 1.00 90.62 83 ASN A O 1
ATOM 675 N N . HIS A 1 84 ? 2.311 0.771 14.243 1.00 86.81 84 HIS A N 1
ATOM 676 C CA . HIS A 1 84 ? 2.634 1.378 15.526 1.00 86.81 84 HIS A CA 1
ATOM 677 C C . HIS A 1 84 ? 1.447 2.179 16.068 1.00 86.81 84 HIS A C 1
ATOM 679 O O . HIS A 1 84 ? 0.424 2.367 15.402 1.00 86.81 84 HIS A O 1
ATOM 685 N N . TRP A 1 85 ? 1.589 2.637 17.308 1.00 81.94 85 TRP A N 1
ATOM 686 C CA . TRP A 1 85 ? 0.645 3.537 17.959 1.00 81.94 85 TRP A CA 1
ATOM 687 C C . TRP A 1 85 ? 1.176 4.964 17.859 1.00 81.94 85 TRP A C 1
ATOM 689 O O . TRP A 1 85 ? 2.311 5.227 18.254 1.00 81.94 85 TRP A O 1
ATOM 699 N N . GLU A 1 86 ? 0.374 5.881 17.321 1.00 75.31 86 GLU A N 1
ATOM 700 C CA . GLU A 1 86 ? 0.689 7.311 17.362 1.00 75.31 86 GLU A CA 1
ATOM 701 C C . GLU A 1 86 ? 0.079 7.935 18.629 1.00 75.31 86 GLU A C 1
ATOM 703 O O . GLU A 1 86 ? -1.139 7.894 18.840 1.00 75.31 86 GLU A O 1
ATOM 708 N N . GLU A 1 87 ? 0.928 8.534 19.470 1.00 64.12 87 GLU A N 1
ATOM 709 C CA . GLU A 1 87 ? 0.504 9.391 20.580 1.00 64.12 87 GLU A CA 1
ATOM 710 C C . GLU A 1 87 ? 0.339 10.834 20.081 1.00 64.12 87 GLU A C 1
ATOM 712 O O . GLU A 1 87 ? 1.313 11.550 19.842 1.00 64.12 87 GLU A O 1
ATOM 717 N N . LEU A 1 88 ? -0.906 11.290 19.951 1.00 62.59 88 LEU A N 1
ATOM 718 C CA . LEU A 1 88 ? -1.214 12.707 19.762 1.00 62.59 88 LEU A CA 1
ATOM 719 C C . LEU A 1 88 ? -1.635 13.301 21.108 1.00 62.59 88 LEU A C 1
ATOM 721 O O . LEU A 1 88 ? -2.504 12.761 21.793 1.00 62.59 88 LEU A O 1
ATOM 725 N N . ILE A 1 89 ? -1.020 14.422 21.499 1.00 60.62 89 ILE A N 1
ATOM 726 C CA . ILE A 1 89 ? -1.305 15.095 22.775 1.00 60.62 89 ILE A CA 1
ATOM 727 C C . ILE A 1 89 ? -2.809 15.393 22.873 1.00 60.62 89 ILE A C 1
ATOM 729 O O . ILE A 1 89 ? -3.330 16.239 22.150 1.00 60.62 89 ILE A O 1
ATOM 733 N N . GLY A 1 90 ? -3.493 14.724 23.806 1.00 62.59 90 GLY A N 1
ATOM 734 C CA . GLY A 1 90 ? -4.924 14.911 24.069 1.00 62.59 90 GLY A CA 1
ATOM 735 C C . GLY A 1 90 ? -5.868 13.970 23.308 1.00 62.59 90 GLY A C 1
ATOM 736 O O . GLY A 1 90 ? -7.077 14.058 23.519 1.00 62.59 90 GLY A O 1
ATOM 737 N N . GLU A 1 91 ? -5.356 13.053 22.483 1.00 63.44 91 GLU A N 1
ATOM 738 C CA . GLU A 1 91 ? -6.148 12.005 21.828 1.00 63.44 91 GLU A CA 1
ATOM 739 C C . GLU A 1 91 ? -5.848 10.618 22.416 1.00 63.44 91 GLU A C 1
ATOM 741 O O . GLU A 1 91 ? -4.804 10.384 23.021 1.00 63.44 91 GLU A O 1
ATOM 746 N N . LYS A 1 92 ? -6.791 9.679 22.253 1.00 65.12 92 LYS A N 1
ATOM 747 C CA . LYS A 1 92 ? -6.501 8.257 22.482 1.00 65.12 92 LYS A CA 1
ATOM 748 C C . LYS A 1 92 ? -5.491 7.789 21.436 1.00 65.12 92 LYS A C 1
ATOM 750 O O . LYS A 1 92 ? -5.606 8.195 20.282 1.00 65.12 92 LYS A O 1
ATOM 755 N N . GLU A 1 93 ? -4.579 6.906 21.838 1.00 69.56 93 GLU A N 1
ATOM 756 C CA . GLU A 1 93 ? -3.703 6.171 20.923 1.00 69.56 93 GLU A CA 1
ATOM 757 C C . GLU A 1 93 ? -4.521 5.590 19.762 1.00 69.56 93 GLU A C 1
ATOM 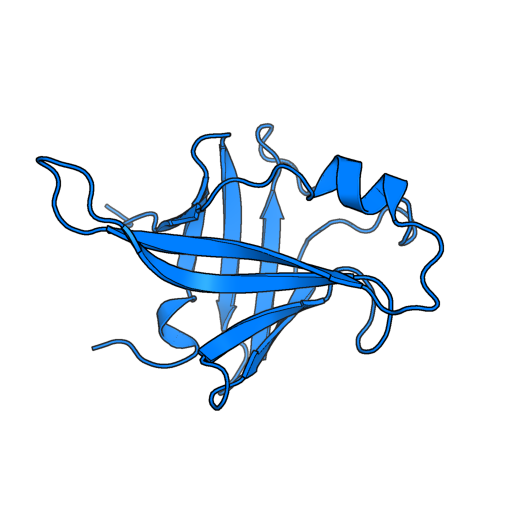759 O O . GLU A 1 93 ? -5.565 4.961 19.973 1.00 69.56 93 GLU A O 1
ATOM 764 N N . LYS A 1 94 ? -4.059 5.827 18.533 1.00 75.56 94 LYS A N 1
ATOM 765 C CA . LYS A 1 94 ? -4.663 5.268 17.320 1.00 75.56 94 LYS A CA 1
ATOM 766 C C . LYS A 1 94 ? -3.654 4.379 16.611 1.00 75.56 94 LYS A C 1
ATOM 768 O O . LYS A 1 94 ? -2.473 4.715 16.537 1.00 75.56 94 LYS A O 1
ATOM 773 N N . GLU A 1 95 ? -4.141 3.257 16.080 1.00 88.38 95 GLU A N 1
ATOM 774 C CA . GLU A 1 95 ? -3.345 2.396 15.205 1.00 88.38 95 GLU A CA 1
ATOM 775 C C . GLU A 1 95 ? -2.990 3.173 13.932 1.00 88.38 95 GLU A C 1
ATOM 777 O O . GLU A 1 95 ? -3.878 3.676 13.228 1.00 88.38 95 GLU A O 1
ATOM 782 N N . ALA A 1 96 ? -1.697 3.220 13.628 1.00 91.69 96 ALA A N 1
ATOM 783 C CA . ALA A 1 96 ? -1.151 3.822 12.426 1.00 91.69 96 ALA A CA 1
ATOM 784 C C . ALA A 1 96 ? -0.312 2.808 11.637 1.00 91.69 96 ALA A C 1
ATOM 786 O O . ALA A 1 96 ? 0.187 1.819 12.183 1.00 91.69 96 ALA A O 1
ATOM 787 N N . LEU A 1 97 ? -0.179 3.062 10.335 1.00 94.19 97 LEU A N 1
ATOM 788 C CA . LEU A 1 97 ? 0.788 2.414 9.460 1.00 94.19 97 LEU A CA 1
ATOM 789 C C . LEU A 1 97 ? 1.795 3.451 8.977 1.00 94.19 97 LEU A C 1
ATOM 791 O O . LEU A 1 97 ? 1.457 4.340 8.191 1.00 94.19 97 LEU A O 1
ATOM 795 N N . GLY A 1 98 ? 3.034 3.307 9.435 1.00 92.38 98 GLY A N 1
ATOM 796 C CA . GLY A 1 98 ? 4.182 4.012 8.886 1.00 92.38 98 GLY A CA 1
ATOM 797 C C . GLY A 1 98 ? 4.520 3.479 7.504 1.00 92.38 98 GLY A C 1
ATOM 798 O O . GLY A 1 98 ? 4.369 2.286 7.239 1.00 92.38 98 GLY A O 1
ATOM 799 N N . VAL A 1 99 ? 4.976 4.371 6.629 1.00 93.00 99 VAL A N 1
ATOM 800 C CA . VAL A 1 99 ? 5.304 4.048 5.242 1.00 93.00 99 VAL A CA 1
ATOM 801 C C . VAL A 1 99 ? 6.810 4.130 5.034 1.00 93.00 99 VAL A C 1
ATOM 803 O O . VAL A 1 99 ? 7.427 5.166 5.267 1.00 93.00 99 VAL A O 1
ATOM 806 N N . GLY A 1 100 ? 7.392 3.034 4.559 1.00 90.62 100 GLY A N 1
ATOM 807 C CA . GLY A 1 100 ? 8.746 2.982 4.019 1.00 90.62 100 GLY A CA 1
ATOM 808 C C . GLY A 1 100 ? 8.726 2.497 2.575 1.00 90.62 100 GLY A C 1
ATOM 809 O O . GLY A 1 100 ? 7.801 1.808 2.155 1.00 90.62 100 GLY A O 1
ATOM 810 N N . ILE A 1 101 ? 9.749 2.844 1.801 1.00 89.06 101 ILE A N 1
ATOM 811 C CA . ILE A 1 101 ? 9.915 2.347 0.434 1.00 89.06 101 ILE A CA 1
ATOM 812 C C . ILE A 1 101 ? 11.343 1.848 0.278 1.00 89.06 101 ILE A C 1
ATOM 814 O O . ILE A 1 101 ? 12.291 2.523 0.683 1.00 89.06 101 ILE A O 1
ATOM 818 N N . SER A 1 102 ? 11.498 0.681 -0.334 1.00 88.56 102 SER A N 1
ATOM 819 C CA . SER A 1 102 ? 12.792 0.154 -0.751 1.00 88.56 102 SER A CA 1
ATOM 820 C C . SER A 1 102 ? 12.782 -0.200 -2.236 1.00 88.56 102 SER A C 1
ATOM 822 O O . SER A 1 102 ? 11.731 -0.221 -2.880 1.00 88.56 102 SER A O 1
ATOM 824 N N . ARG A 1 103 ? 13.974 -0.433 -2.789 1.00 86.81 103 ARG A N 1
ATOM 825 C CA . ARG A 1 103 ? 14.167 -0.812 -4.189 1.00 86.81 103 ARG A CA 1
ATOM 826 C C . ARG A 1 103 ? 15.240 -1.870 -4.328 1.00 86.81 103 ARG A C 1
ATOM 828 O O . ARG A 1 103 ? 16.190 -1.889 -3.542 1.00 86.81 103 ARG A O 1
ATOM 835 N N . TYR A 1 104 ? 15.148 -2.648 -5.397 1.00 84.56 104 TYR A N 1
ATOM 836 C CA . TYR A 1 104 ? 16.268 -3.454 -5.867 1.00 84.56 104 TYR A CA 1
ATOM 837 C C . TYR A 1 104 ? 17.313 -2.571 -6.565 1.00 84.56 104 TYR A C 1
ATOM 839 O O . TYR A 1 104 ? 17.000 -1.514 -7.127 1.00 84.56 104 TYR A O 1
ATOM 847 N N . ALA A 1 105 ? 18.584 -2.970 -6.480 1.00 81.75 105 ALA A N 1
ATOM 848 C CA . ALA A 1 105 ? 19.702 -2.161 -6.966 1.00 81.75 105 ALA A CA 1
ATOM 849 C C . ALA A 1 105 ? 19.639 -1.953 -8.485 1.00 81.75 105 ALA A C 1
ATOM 851 O O . ALA A 1 105 ? 20.004 -0.884 -8.976 1.00 81.75 105 ALA A O 1
ATOM 852 N N . GLU A 1 106 ? 19.129 -2.963 -9.183 1.00 80.62 106 GLU A N 1
ATOM 853 C CA . GLU A 1 106 ? 18.992 -3.077 -10.629 1.00 80.62 106 GLU A CA 1
ATOM 854 C C . GLU A 1 106 ? 17.808 -2.278 -11.199 1.00 80.62 106 GLU A C 1
ATOM 856 O O . GLU A 1 106 ? 17.654 -2.225 -12.415 1.00 80.62 106 GLU A O 1
ATOM 861 N N . ASP A 1 107 ? 16.961 -1.670 -10.360 1.00 80.56 107 ASP A N 1
ATOM 862 C CA . ASP A 1 107 ? 15.826 -0.880 -10.843 1.00 80.56 107 ASP A CA 1
ATOM 863 C C . ASP A 1 107 ? 16.258 0.512 -11.359 1.00 80.56 107 ASP A C 1
ATOM 865 O O . ASP A 1 107 ? 16.993 1.245 -10.688 1.00 80.56 107 ASP A O 1
ATOM 869 N N . GLU A 1 108 ? 15.757 0.882 -12.545 1.00 84.81 108 GLU A N 1
ATOM 870 C CA . GLU A 1 108 ? 16.080 2.118 -13.279 1.00 84.81 108 GLU A CA 1
ATOM 871 C C . GLU A 1 108 ? 14.960 3.186 -13.259 1.00 84.81 108 GLU A C 1
ATOM 873 O O . GLU A 1 108 ? 15.068 4.235 -13.893 1.00 84.81 108 GLU A O 1
ATOM 878 N N . HIS A 1 109 ? 13.862 2.953 -12.543 1.00 86.62 109 HIS A N 1
ATOM 879 C CA . HIS A 1 109 ? 12.631 3.748 -12.581 1.00 86.62 109 HIS A CA 1
ATOM 880 C C . HIS A 1 109 ? 12.386 4.587 -11.314 1.00 86.62 109 HIS A C 1
ATOM 882 O O . HIS A 1 109 ? 11.280 5.102 -11.126 1.00 86.62 109 HIS A O 1
ATOM 888 N N . LEU A 1 110 ? 13.398 4.767 -10.456 1.00 84.62 110 LEU A N 1
ATOM 889 C CA . LEU A 1 110 ? 13.305 5.446 -9.152 1.00 84.62 110 LEU A CA 1
ATOM 890 C C . LEU A 1 110 ? 12.533 6.768 -9.154 1.00 84.62 110 LEU A C 1
ATOM 892 O O . LEU A 1 110 ? 11.738 7.002 -8.241 1.00 84.62 110 LEU A O 1
ATOM 896 N N . ASP A 1 111 ? 12.724 7.610 -10.165 1.00 86.81 111 ASP A N 1
ATOM 897 C CA . ASP A 1 111 ? 12.030 8.898 -10.246 1.00 86.81 111 ASP A CA 1
ATOM 898 C C . ASP A 1 111 ? 10.511 8.710 -10.362 1.00 86.81 111 ASP A C 1
ATOM 900 O O . ASP A 1 111 ? 9.741 9.381 -9.675 1.00 86.81 111 ASP A O 1
ATOM 904 N N . GLN A 1 112 ? 10.066 7.737 -11.166 1.00 88.12 112 GLN A N 1
ATOM 905 C CA . GLN A 1 112 ? 8.644 7.436 -11.341 1.00 88.12 112 GLN A CA 1
ATOM 906 C C . GLN A 1 112 ? 8.023 6.898 -10.048 1.00 88.12 112 GLN A C 1
ATOM 908 O O . GLN A 1 112 ? 6.901 7.266 -9.707 1.00 88.12 112 GLN A O 1
ATOM 913 N N . TYR A 1 113 ? 8.750 6.065 -9.300 1.00 85.50 113 TYR A N 1
ATOM 914 C CA . TYR A 1 113 ? 8.287 5.573 -8.001 1.00 85.50 113 TYR A CA 1
ATOM 915 C C . TYR A 1 113 ? 8.233 6.681 -6.951 1.00 85.50 113 TYR A C 1
ATOM 917 O O . TYR A 1 113 ? 7.223 6.825 -6.264 1.00 85.50 113 TYR A O 1
ATOM 925 N N . SER A 1 114 ? 9.291 7.487 -6.851 1.00 85.00 114 SER A N 1
ATOM 926 C CA . SER A 1 114 ? 9.386 8.594 -5.893 1.00 85.00 114 SER A CA 1
ATOM 927 C C . SER A 1 114 ? 8.256 9.601 -6.090 1.00 85.00 114 SER A C 1
ATOM 929 O O . SER A 1 114 ? 7.659 10.050 -5.116 1.00 85.00 114 SER A O 1
ATOM 931 N N . MET A 1 115 ? 7.899 9.896 -7.344 1.00 88.00 115 MET A N 1
ATOM 932 C CA . MET A 1 115 ? 6.763 10.764 -7.658 1.00 88.00 115 MET A CA 1
ATOM 933 C C . MET A 1 115 ? 5.416 10.202 -7.188 1.00 88.00 115 MET A C 1
ATOM 935 O O . MET A 1 115 ? 4.551 10.975 -6.785 1.00 88.00 115 MET A O 1
ATOM 939 N N . LEU A 1 116 ? 5.219 8.883 -7.264 1.00 90.19 116 LEU A N 1
ATOM 940 C CA . LEU A 1 116 ? 3.942 8.249 -6.929 1.00 90.19 116 LEU A CA 1
ATOM 941 C C . LEU A 1 116 ? 3.790 7.948 -5.437 1.00 90.19 116 LEU A C 1
ATOM 943 O O . LEU A 1 116 ? 2.685 8.042 -4.910 1.00 90.19 116 LEU A O 1
ATOM 947 N N . PHE A 1 117 ? 4.876 7.561 -4.768 1.00 90.31 117 PHE A N 1
ATOM 948 C CA . PHE A 1 117 ? 4.812 6.987 -3.422 1.00 90.31 117 PHE A CA 1
ATOM 949 C C . PHE A 1 117 ? 5.727 7.682 -2.408 1.00 90.31 117 PHE A C 1
ATOM 951 O O . PHE A 1 117 ? 5.530 7.518 -1.208 1.00 90.31 117 PHE A O 1
ATOM 958 N N . GLY A 1 118 ? 6.701 8.484 -2.851 1.00 84.75 118 GLY A N 1
ATOM 959 C CA . GLY A 1 118 ? 7.723 9.071 -1.975 1.00 84.75 118 GLY A CA 1
ATOM 960 C C . GLY A 1 118 ? 7.192 10.064 -0.936 1.00 84.75 118 GLY A C 1
ATOM 961 O O . GLY A 1 118 ? 7.885 10.343 0.035 1.00 84.75 118 GLY A O 1
ATOM 962 N N . ASN A 1 119 ? 5.966 10.563 -1.119 1.00 86.12 119 ASN A N 1
ATOM 963 C CA . ASN A 1 119 ? 5.310 11.513 -0.215 1.00 86.12 119 ASN A CA 1
ATOM 964 C C . ASN A 1 119 ? 4.095 10.912 0.511 1.00 86.12 119 ASN A C 1
ATOM 966 O O . ASN A 1 119 ? 3.243 11.659 0.985 1.00 86.12 119 ASN A O 1
ATOM 970 N N . LEU A 1 120 ? 3.962 9.583 0.557 1.00 91.62 120 LEU A N 1
ATOM 971 C CA . LEU A 1 120 ? 2.882 8.956 1.317 1.00 91.62 120 LEU A CA 1
ATOM 972 C C . LEU A 1 120 ? 3.064 9.224 2.816 1.00 91.62 120 LEU A C 1
ATOM 974 O O . LEU A 1 120 ? 4.064 8.833 3.416 1.00 91.62 120 LEU A O 1
ATOM 978 N N . SER A 1 121 ? 2.074 9.885 3.410 1.00 91.75 121 SER A N 1
ATOM 979 C CA . SER A 1 121 ? 1.943 10.048 4.857 1.00 91.75 121 SER A CA 1
ATOM 980 C C . SER A 1 121 ? 1.541 8.733 5.537 1.00 91.75 121 SER A C 1
ATOM 982 O O . SER A 1 121 ? 1.128 7.775 4.875 1.00 91.75 121 SER A O 1
ATOM 984 N N . SER A 1 122 ? 1.663 8.681 6.869 1.00 92.62 122 SER A N 1
ATOM 985 C CA . SER A 1 122 ? 1.161 7.545 7.643 1.00 92.62 122 SER A CA 1
ATOM 986 C C . SER A 1 122 ? -0.343 7.369 7.427 1.00 92.62 122 SER A C 1
ATOM 988 O O . SER A 1 122 ? -1.089 8.323 7.176 1.00 92.62 122 SER A O 1
ATOM 990 N N . PHE A 1 123 ? -0.798 6.122 7.497 1.00 94.62 123 PHE A N 1
ATOM 991 C CA . PHE A 1 123 ? -2.212 5.801 7.369 1.00 94.62 123 PHE A CA 1
ATOM 992 C C . PHE A 1 123 ? -2.813 5.498 8.733 1.00 94.62 123 PHE A C 1
ATOM 994 O O . PHE A 1 123 ? -2.244 4.742 9.513 1.00 94.62 123 PHE A O 1
ATOM 1001 N N . LYS A 1 124 ? -4.008 6.019 8.995 1.00 93.69 124 LYS A N 1
ATOM 1002 C CA . LYS A 1 124 ? -4.788 5.741 10.205 1.00 93.69 124 LYS A CA 1
ATOM 1003 C C . LYS A 1 124 ? -5.894 4.756 9.875 1.00 93.69 124 LYS A C 1
ATOM 1005 O O . LYS A 1 124 ? -6.490 4.818 8.795 1.00 93.69 124 LYS A O 1
ATOM 1010 N N . LYS A 1 125 ? -6.177 3.841 10.796 1.00 92.00 125 LYS A N 1
ATOM 1011 C CA . LYS A 1 125 ? -7.220 2.838 10.576 1.00 92.00 125 LYS A CA 1
ATOM 1012 C C . LYS A 1 125 ? -8.589 3.499 10.495 1.00 92.00 125 LYS A C 1
ATOM 1014 O O . LYS A 1 125 ? -8.921 4.329 11.341 1.00 92.00 125 LYS A O 1
ATOM 1019 N N . GLN A 1 126 ? -9.394 3.123 9.504 1.00 87.31 126 GLN A N 1
ATOM 1020 C CA . GLN A 1 126 ? -10.806 3.480 9.522 1.00 87.31 126 GLN A CA 1
ATOM 1021 C C . GLN A 1 126 ? -11.546 2.520 10.450 1.00 87.31 126 GLN A C 1
ATOM 1023 O O . GLN A 1 126 ? -11.620 1.315 10.203 1.00 87.31 126 GLN A O 1
ATOM 1028 N N . GLU A 1 127 ? -12.086 3.055 11.540 1.00 72.69 127 GLU A N 1
ATOM 1029 C CA . GLU A 1 127 ? -13.089 2.343 12.320 1.00 72.69 127 GLU A CA 1
ATOM 1030 C C . GLU A 1 127 ? -14.384 2.325 11.503 1.00 72.69 127 GLU A C 1
ATOM 1032 O O . GLU A 1 127 ? -14.932 3.376 11.168 1.00 72.69 127 GLU A O 1
ATOM 1037 N N . ASN A 1 128 ? -14.865 1.132 11.150 1.00 54.03 128 ASN A N 1
ATOM 1038 C CA . ASN A 1 128 ? -16.225 0.995 10.644 1.00 54.03 128 ASN A CA 1
ATOM 1039 C C . ASN A 1 128 ? -17.173 1.374 11.790 1.00 54.03 128 ASN A C 1
ATOM 1041 O O . ASN A 1 128 ? -17.179 0.696 12.819 1.00 54.03 128 ASN A O 1
ATOM 1045 N N . ALA A 1 129 ? -17.900 2.480 11.616 1.00 37.41 129 ALA A N 1
ATOM 1046 C CA . ALA A 1 129 ? -18.934 2.946 12.538 1.00 37.41 129 ALA A CA 1
ATOM 1047 C C . ALA A 1 129 ? -20.120 1.973 12.623 1.00 37.41 129 ALA A C 1
ATOM 1049 O O . ALA A 1 129 ? -20.443 1.335 11.592 1.00 37.41 129 ALA A O 1
#

pLDDT: mean 88.72, std 10.27, range [37.41, 98.19]

Secondary structure (DSSP, 8-state):
---GGGGT-EEEEETT--EEEEEE-SSSEEEEEEE-TTSSBPEEGGGTTEESSSEEEEEETTTTEEEEESSSTTSSEEEEEEEEEE--TTS--EEEEEEEEEE-TT---HHHHHHHHTTPPPEEE----